Protein AF-A0A5B8XVP9-F1 (afdb_monomer)

Solvent-accessible surface area (backbone atoms only — not comparable to full-atom values): 4913 Å² total; per-residue (Å²): 139,90,83,89,81,95,70,60,66,69,57,51,53,53,49,40,53,54,23,54,76,71,77,44,49,53,69,54,53,53,49,53,51,51,36,50,74,72,47,74,61,44,68,69,58,53,50,50,51,50,52,51,50,56,74,76,40,91,74,79,71,80,84,64,78,87,53,84,68,64,82,56,66,91,76,123

Mean predicted aligned error: 11.29 Å

Organism: NCBI:txid2600177

Secondary structure (DSSP, 8-state):
--------HHHHHHHHHHHHHTTS-HHHHHHHHHHHHTT-S-HHHHHHHHHHHHHH-----TTPPPPGGGGGTT--

Structure (mmCIF, N/CA/C/O backbone):
data_AF-A0A5B8XVP9-F1
#
_entry.id   AF-A0A5B8XVP9-F1
#
loop_
_atom_site.group_PDB
_atom_site.id
_atom_site.type_symbol
_atom_site.label_atom_id
_atom_site.label_alt_id
_atom_site.label_comp_id
_atom_site.label_asym_id
_atom_site.label_entity_id
_atom_site.label_seq_id
_atom_site.pdbx_PDB_ins_code
_atom_site.Cartn_x
_atom_site.Cartn_y
_atom_site.Cartn_z
_atom_site.occupancy
_atom_site.B_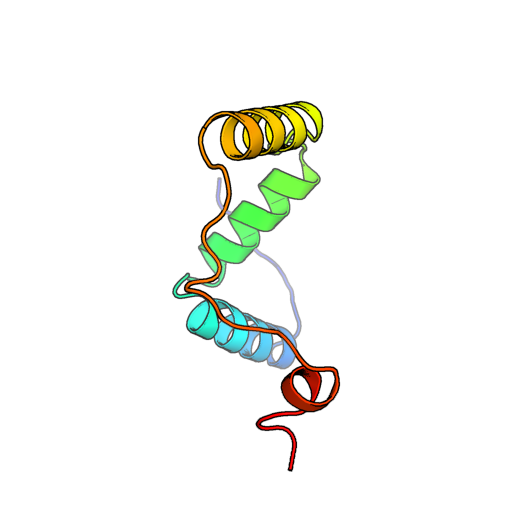iso_or_equiv
_atom_site.auth_seq_id
_atom_site.auth_comp_id
_atom_site.auth_asym_id
_atom_site.auth_atom_id
_atom_site.pdbx_PDB_model_num
ATOM 1 N N . MET A 1 1 ? -17.590 3.711 -3.357 1.00 77.56 1 MET A N 1
ATOM 2 C CA . MET A 1 1 ? -18.443 2.661 -2.754 1.00 77.56 1 MET A CA 1
ATOM 3 C C . MET A 1 1 ? -17.922 2.375 -1.351 1.00 77.56 1 MET A C 1
ATOM 5 O O . MET A 1 1 ? -16.708 2.405 -1.184 1.00 77.56 1 MET A O 1
ATOM 9 N N . ASN A 1 2 ? -18.792 2.141 -0.364 1.00 86.38 2 ASN A N 1
ATOM 10 C CA . ASN A 1 2 ? -18.372 1.830 1.009 1.00 86.38 2 ASN A CA 1
ATOM 11 C C . ASN A 1 2 ? -18.444 0.320 1.242 1.00 86.38 2 ASN A C 1
ATOM 13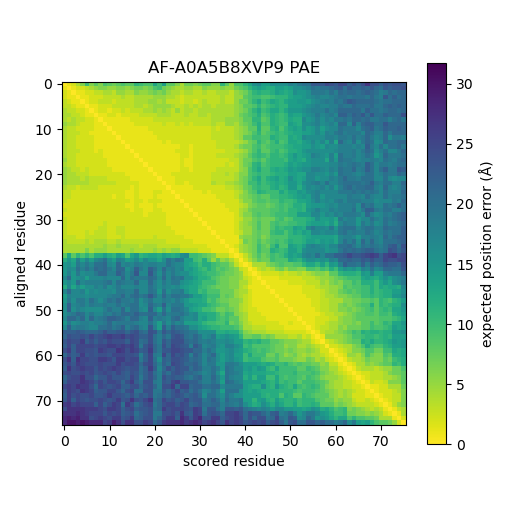 O O . ASN A 1 2 ? -19.423 -0.311 0.850 1.00 86.38 2 ASN A O 1
ATOM 17 N N . ILE A 1 3 ? -17.410 -0.240 1.870 1.00 86.69 3 ILE A N 1
ATOM 18 C CA . ILE A 1 3 ? -17.304 -1.666 2.190 1.00 86.69 3 ILE A CA 1
ATOM 19 C C . ILE A 1 3 ? -17.156 -1.792 3.706 1.00 86.69 3 ILE A C 1
ATOM 21 O O . ILE A 1 3 ? -16.357 -1.078 4.313 1.00 86.69 3 ILE A O 1
ATOM 25 N N . THR A 1 4 ? -17.912 -2.704 4.313 1.00 93.25 4 THR A N 1
ATOM 26 C CA . THR A 1 4 ? -17.753 -3.085 5.721 1.00 93.25 4 THR A CA 1
ATOM 27 C C . THR A 1 4 ? -17.067 -4.444 5.778 1.00 93.25 4 THR A C 1
ATOM 29 O O . THR A 1 4 ? -17.530 -5.394 5.154 1.00 93.25 4 THR A O 1
ATOM 32 N N . LEU A 1 5 ? -15.959 -4.533 6.513 1.00 89.31 5 LEU A N 1
ATOM 33 C CA . LEU A 1 5 ? -15.171 -5.754 6.676 1.00 89.31 5 LEU A CA 1
ATOM 34 C C . LEU A 1 5 ? -15.234 -6.224 8.129 1.00 89.31 5 LEU A C 1
ATOM 36 O O . LEU A 1 5 ? -14.920 -5.463 9.043 1.00 89.31 5 LEU A O 1
ATOM 40 N N . SER A 1 6 ? -15.599 -7.487 8.332 1.00 95.06 6 SER A N 1
ATOM 41 C CA . SER A 1 6 ? -15.434 -8.169 9.616 1.00 95.06 6 SER A CA 1
ATOM 42 C C . SER A 1 6 ? -14.033 -8.769 9.676 1.00 95.06 6 SER A C 1
ATOM 44 O O . SER A 1 6 ? -13.711 -9.680 8.919 1.00 95.06 6 SER A O 1
ATOM 46 N N . VAL A 1 7 ? -13.196 -8.238 10.561 1.00 93.25 7 VAL A N 1
ATOM 47 C CA . VAL A 1 7 ? -11.794 -8.634 10.736 1.00 93.25 7 VAL A CA 1
ATOM 48 C C . VAL A 1 7 ? -11.427 -8.608 12.213 1.00 93.25 7 VAL A C 1
ATOM 50 O O . VAL A 1 7 ? -12.022 -7.872 12.999 1.00 93.25 7 VAL A O 1
ATOM 53 N N . ASP A 1 8 ? -10.440 -9.421 12.579 1.00 97.00 8 ASP A N 1
ATOM 54 C CA . ASP A 1 8 ? -9.895 -9.456 13.933 1.00 97.00 8 ASP A CA 1
ATOM 55 C C . ASP A 1 8 ? -9.321 -8.088 14.356 1.00 97.00 8 ASP A C 1
ATOM 57 O O . ASP A 1 8 ? -8.634 -7.411 13.584 1.00 97.00 8 ASP A O 1
ATOM 61 N N . ALA A 1 9 ? -9.579 -7.682 15.601 1.00 94.50 9 ALA A N 1
ATOM 62 C CA . ALA A 1 9 ? -9.174 -6.372 16.106 1.00 94.50 9 ALA A CA 1
ATOM 63 C C . ALA A 1 9 ? -7.645 -6.217 16.196 1.00 94.50 9 ALA A C 1
ATOM 65 O O . ALA A 1 9 ? -7.117 -5.145 15.898 1.00 94.50 9 ALA A O 1
ATOM 66 N N . GLN A 1 10 ? -6.912 -7.281 16.541 1.00 96.50 10 GLN A N 1
ATOM 67 C CA . GLN A 1 10 ? -5.447 -7.226 16.601 1.00 96.50 10 GLN A CA 1
ATOM 68 C C . GLN A 1 10 ? -4.835 -7.112 15.203 1.00 96.50 10 GLN A C 1
ATOM 70 O O . GLN A 1 10 ? -3.788 -6.485 15.020 1.00 96.50 10 GLN A O 1
ATOM 75 N N . LEU A 1 11 ? -5.475 -7.708 14.195 1.00 95.81 11 LEU A N 1
ATOM 76 C CA . LEU A 1 11 ? -5.086 -7.522 12.801 1.00 95.81 11 LEU A CA 1
ATOM 77 C C . LEU A 1 11 ? -5.252 -6.062 12.360 1.00 95.81 11 LEU A C 1
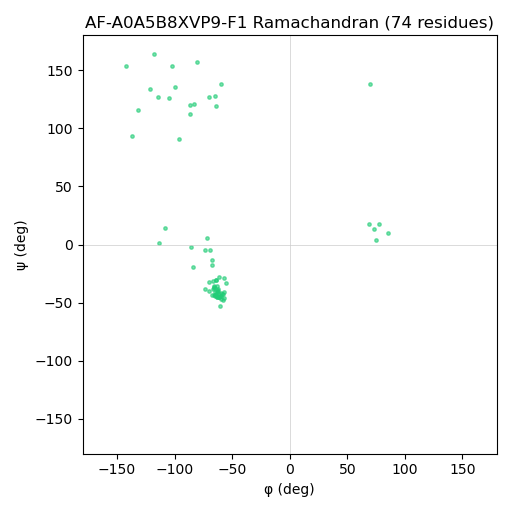ATOM 79 O O . LEU A 1 11 ? -4.333 -5.515 11.750 1.00 95.81 11 LEU A O 1
ATOM 83 N N . VAL A 1 12 ? -6.374 -5.422 12.705 1.00 96.12 12 VAL A N 1
ATOM 84 C CA . VAL A 1 12 ? -6.627 -4.008 12.372 1.00 96.12 12 VAL A CA 1
ATOM 85 C C . VAL A 1 12 ? -5.561 -3.100 12.979 1.00 96.12 12 VAL A C 1
ATOM 87 O O . VAL A 1 12 ? -5.028 -2.240 12.278 1.00 96.12 12 VAL A O 1
ATOM 90 N N . GLU A 1 13 ? -5.193 -3.310 14.242 1.00 97.00 13 GLU A N 1
ATOM 91 C CA . GLU A 1 13 ? -4.169 -2.488 14.895 1.00 97.00 13 GLU A CA 1
ATOM 92 C C . GLU A 1 13 ? -2.787 -2.652 14.260 1.00 97.00 13 GLU A C 1
ATOM 94 O O . GLU A 1 13 ? -2.112 -1.659 13.973 1.00 97.00 13 GLU A O 1
ATOM 99 N N . ARG A 1 14 ? -2.384 -3.886 13.940 1.00 96.94 14 ARG A N 1
ATOM 100 C CA . ARG A 1 14 ? -1.129 -4.123 13.211 1.00 96.94 14 ARG A CA 1
ATOM 101 C C . ARG A 1 14 ? -1.141 -3.451 11.840 1.00 96.94 14 ARG A C 1
ATOM 103 O O . ARG A 1 14 ? -0.177 -2.779 11.484 1.00 96.94 14 ARG A O 1
ATOM 110 N N . ALA A 1 15 ? -2.240 -3.562 11.096 1.00 96.25 15 ALA A N 1
ATOM 111 C CA . ALA A 1 15 ? -2.372 -2.919 9.792 1.00 96.25 15 ALA A CA 1
ATOM 112 C C . ALA A 1 15 ? -2.302 -1.383 9.893 1.00 96.25 15 ALA A C 1
ATOM 114 O O . ALA A 1 15 ? -1.645 -0.743 9.072 1.00 96.25 15 ALA A O 1
ATOM 115 N N . ARG A 1 16 ? -2.896 -0.777 10.933 1.00 96.44 16 ARG A N 1
ATOM 116 C CA . ARG A 1 16 ? -2.772 0.670 11.195 1.00 96.44 16 ARG A CA 1
ATOM 117 C C . ARG A 1 16 ? -1.335 1.092 11.466 1.00 96.44 16 ARG A C 1
ATOM 119 O O . ARG A 1 16 ? -0.921 2.140 10.974 1.00 96.44 16 ARG A O 1
ATOM 126 N N . GLN A 1 17 ? -0.581 0.307 12.234 1.00 97.62 17 GLN A N 1
ATOM 127 C CA . GLN A 1 17 ? 0.828 0.604 12.500 1.00 97.62 17 GLN A CA 1
ATOM 128 C C . GLN A 1 17 ? 1.651 0.603 11.210 1.00 97.62 17 GLN A C 1
ATOM 130 O O . GLN A 1 17 ? 2.408 1.544 10.977 1.00 97.62 17 GLN A O 1
ATOM 135 N N . VAL A 1 18 ? 1.449 -0.396 10.347 1.00 97.00 18 VAL A N 1
ATOM 136 C CA . VAL A 1 18 ? 2.128 -0.474 9.044 1.00 97.00 18 VAL A CA 1
ATOM 137 C C . VAL A 1 18 ? 1.730 0.700 8.145 1.00 97.00 18 VAL A C 1
ATOM 139 O O . VAL A 1 18 ? 2.599 1.355 7.578 1.00 97.00 18 VAL A O 1
ATOM 142 N N . ALA A 1 19 ? 0.439 1.031 8.061 1.00 95.94 19 ALA A N 1
ATOM 143 C CA . ALA A 1 19 ? -0.030 2.167 7.265 1.00 95.94 19 ALA A CA 1
ATOM 144 C C . ALA A 1 19 ? 0.588 3.491 7.744 1.00 95.94 19 ALA A C 1
ATOM 146 O O . ALA A 1 19 ? 1.078 4.280 6.938 1.00 95.94 19 ALA A O 1
ATOM 147 N N . LYS A 1 20 ? 0.684 3.684 9.067 1.00 95.81 20 LYS A N 1
ATOM 148 C CA . LYS A 1 20 ? 1.330 4.856 9.668 1.00 95.81 20 LYS A CA 1
ATOM 149 C C . LYS A 1 20 ? 2.822 4.940 9.333 1.00 95.81 20 LYS A C 1
ATOM 151 O O . LYS A 1 20 ? 3.307 6.037 9.075 1.00 95.81 20 LYS A O 1
ATOM 156 N N . GLN A 1 21 ? 3.539 3.815 9.316 1.00 96.25 21 GLN A N 1
ATOM 157 C CA . GLN A 1 21 ? 4.949 3.772 8.897 1.00 96.25 21 GLN A CA 1
ATOM 158 C C . GLN A 1 21 ? 5.129 4.157 7.421 1.00 96.25 21 GLN A C 1
ATOM 160 O O . GLN A 1 21 ? 6.143 4.747 7.069 1.00 96.25 21 GLN A O 1
ATOM 165 N N . GLN A 1 22 ? 4.134 3.868 6.579 1.00 92.62 22 GLN A N 1
ATOM 166 C CA . GLN A 1 22 ? 4.097 4.253 5.163 1.00 92.62 22 GLN A CA 1
ATOM 167 C C . GLN A 1 22 ? 3.526 5.665 4.929 1.00 92.62 22 GLN A C 1
ATOM 169 O O . GLN A 1 22 ? 3.460 6.115 3.791 1.00 92.62 22 GLN A O 1
ATOM 174 N N . GLY A 1 23 ? 3.100 6.369 5.986 1.00 95.69 23 GLY A N 1
ATOM 175 C CA . GLY A 1 23 ? 2.515 7.709 5.888 1.00 95.69 23 GLY A CA 1
ATOM 176 C C . GLY A 1 23 ? 1.089 7.757 5.324 1.00 95.69 23 GLY A C 1
ATOM 177 O O . GLY A 1 23 ? 0.614 8.846 5.013 1.00 95.69 23 GLY A O 1
ATOM 178 N N . ILE A 1 24 ? 0.396 6.618 5.218 1.00 96.81 24 ILE A N 1
ATOM 179 C CA . ILE A 1 24 ? -0.954 6.513 4.639 1.00 96.81 24 ILE A CA 1
ATOM 180 C C . ILE A 1 24 ? -1.987 6.026 5.659 1.00 96.81 24 ILE A C 1
ATOM 182 O O . ILE A 1 24 ? -1.664 5.493 6.725 1.00 96.81 24 ILE A O 1
ATOM 186 N N . SER A 1 25 ? -3.272 6.201 5.345 1.00 96.75 25 SER A N 1
ATOM 187 C CA . SER A 1 25 ? -4.355 5.673 6.186 1.00 96.75 25 SER A CA 1
ATOM 188 C C . SER A 1 25 ? -4.613 4.181 5.929 1.00 96.75 25 SER A C 1
ATOM 190 O O . SER A 1 25 ? -4.353 3.666 4.844 1.00 96.75 25 SER A O 1
ATOM 192 N N . LEU A 1 26 ? -5.210 3.477 6.901 1.00 94.94 26 LEU A N 1
ATOM 193 C CA . LEU A 1 26 ? -5.628 2.080 6.707 1.00 94.94 26 LEU A CA 1
ATOM 194 C C . LEU A 1 26 ? -6.600 1.927 5.523 1.00 94.94 26 LEU A C 1
ATOM 196 O O . LEU A 1 26 ? -6.485 0.987 4.746 1.00 94.94 26 LEU A O 1
ATOM 200 N N . ASN A 1 27 ? -7.545 2.858 5.365 1.00 94.25 27 ASN A N 1
ATOM 201 C CA . ASN A 1 27 ? -8.508 2.811 4.262 1.00 94.25 27 ASN A CA 1
ATOM 202 C C . ASN A 1 27 ? -7.834 2.997 2.900 1.00 94.25 27 ASN A C 1
ATOM 204 O O . ASN A 1 27 ? -8.245 2.379 1.923 1.00 94.25 27 ASN A O 1
ATOM 208 N N . GLU A 1 28 ? -6.815 3.850 2.833 1.00 94.62 28 GLU A N 1
ATOM 209 C CA . GLU A 1 28 ? -6.018 4.059 1.627 1.00 94.62 28 GLU A CA 1
ATOM 210 C C . GLU A 1 28 ? -5.190 2.821 1.287 1.00 94.62 28 GLU A C 1
ATOM 212 O O . GLU A 1 28 ? -5.234 2.360 0.154 1.00 94.62 28 GLU A O 1
ATOM 217 N N . MET A 1 29 ? -4.557 2.194 2.282 1.00 94.50 29 MET A N 1
ATOM 218 C CA . MET A 1 29 ? -3.868 0.914 2.105 1.00 94.50 29 MET A CA 1
ATOM 219 C C . MET A 1 29 ? -4.804 -0.181 1.566 1.00 94.50 29 MET A C 1
ATOM 221 O O . MET A 1 29 ? -4.449 -0.882 0.620 1.00 94.50 29 MET A O 1
ATOM 225 N N . VAL A 1 30 ? -6.010 -0.314 2.132 1.00 93.94 30 VAL A N 1
ATOM 226 C CA . VAL A 1 30 ? -7.017 -1.281 1.654 1.00 93.94 30 VAL A CA 1
ATOM 227 C C . VAL A 1 30 ? -7.447 -0.961 0.222 1.00 93.94 30 VAL A C 1
ATOM 229 O O . VAL A 1 30 ? -7.581 -1.876 -0.587 1.00 93.94 30 VAL A O 1
ATOM 232 N N . ARG A 1 31 ? -7.639 0.322 -0.111 1.00 92.00 31 ARG A N 1
ATOM 233 C CA . ARG A 1 31 ? -7.971 0.746 -1.476 1.00 92.00 31 ARG A CA 1
ATOM 234 C C . ARG A 1 31 ? -6.867 0.352 -2.451 1.00 92.00 31 ARG A C 1
ATOM 236 O O . ARG A 1 31 ? -7.168 -0.346 -3.409 1.00 92.00 31 ARG A O 1
ATOM 243 N N . ASN A 1 32 ? -5.619 0.717 -2.168 1.00 90.69 32 ASN A N 1
ATOM 244 C CA . ASN A 1 32 ? -4.477 0.407 -3.027 1.00 90.69 32 ASN A CA 1
ATOM 245 C C . ASN A 1 32 ? -4.343 -1.105 -3.242 1.00 90.69 32 ASN A C 1
ATOM 247 O O . ASN A 1 32 ? -4.163 -1.558 -4.367 1.00 90.69 32 ASN A O 1
ATOM 251 N N . TYR A 1 33 ? -4.516 -1.901 -2.181 1.00 90.50 33 TYR A N 1
ATOM 252 C CA . TYR A 1 33 ? -4.482 -3.357 -2.290 1.00 90.50 33 TYR A CA 1
ATOM 253 C C . TYR A 1 33 ? -5.589 -3.900 -3.202 1.00 90.50 33 TYR A C 1
ATOM 255 O O . TYR A 1 33 ? -5.325 -4.738 -4.060 1.00 90.50 33 TYR A O 1
ATOM 263 N N . LEU A 1 34 ? -6.822 -3.403 -3.060 1.00 91.00 34 LEU A N 1
ATOM 264 C CA . LEU A 1 34 ? -7.926 -3.792 -3.939 1.00 91.00 34 LEU A CA 1
ATOM 265 C C . LEU A 1 34 ? -7.678 -3.381 -5.393 1.00 91.00 34 LEU A C 1
ATOM 267 O O . LEU A 1 34 ? -8.031 -4.144 -6.283 1.00 91.00 34 LEU A O 1
ATOM 271 N N . GLN A 1 35 ? -7.047 -2.233 -5.641 1.00 88.12 35 GLN A N 1
ATOM 272 C CA . GLN A 1 35 ? -6.664 -1.799 -6.989 1.00 88.12 35 GLN A CA 1
ATOM 273 C C . GLN A 1 35 ? -5.605 -2.722 -7.599 1.00 88.12 35 GLN A C 1
ATOM 275 O O . GLN A 1 35 ? -5.749 -3.148 -8.743 1.00 88.12 35 GLN A O 1
ATOM 280 N N . THR A 1 36 ? -4.589 -3.114 -6.824 1.00 85.31 36 THR A N 1
ATOM 281 C CA . THR A 1 36 ? -3.605 -4.117 -7.256 1.00 85.31 36 THR A CA 1
ATOM 282 C C . THR A 1 36 ? -4.275 -5.454 -7.577 1.00 85.31 36 THR A C 1
ATOM 284 O O . THR A 1 36 ? -4.014 -6.028 -8.629 1.00 85.31 36 THR A O 1
ATOM 287 N N . VAL A 1 37 ? -5.169 -5.944 -6.710 1.00 86.94 37 VAL A N 1
ATOM 288 C CA . VAL A 1 37 ? -5.889 -7.214 -6.927 1.00 86.94 37 VAL A 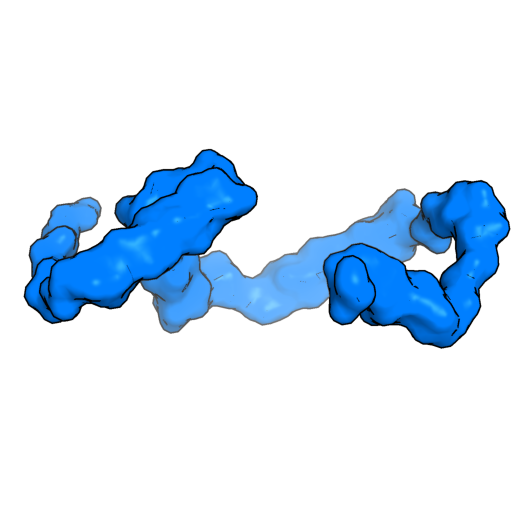CA 1
ATOM 289 C C . VAL A 1 37 ? -6.836 -7.137 -8.127 1.00 86.94 37 VAL A C 1
ATOM 291 O O . VAL A 1 37 ? -6.959 -8.106 -8.871 1.00 86.94 37 VAL A O 1
ATOM 294 N N . ALA A 1 38 ? -7.487 -5.993 -8.335 1.00 85.75 38 ALA A N 1
ATOM 295 C CA . ALA A 1 38 ? -8.355 -5.752 -9.484 1.00 85.75 38 ALA A CA 1
ATOM 296 C C . ALA A 1 38 ? -7.579 -5.551 -10.799 1.00 85.75 38 ALA A C 1
ATOM 298 O O . ALA A 1 38 ? -8.204 -5.440 -11.851 1.00 85.75 38 ALA A O 1
ATOM 299 N N . GLY A 1 39 ? -6.242 -5.521 -10.752 1.00 70.88 39 GLY A N 1
ATOM 300 C CA . GLY A 1 39 ? -5.395 -5.346 -11.928 1.00 70.88 39 GLY A CA 1
ATOM 301 C C . GLY A 1 39 ? -5.322 -3.906 -12.438 1.00 70.88 39 GLY A C 1
ATOM 302 O O . GLY A 1 39 ? -4.902 -3.700 -13.571 1.00 70.88 39 GLY A O 1
ATOM 303 N N . GLU A 1 40 ? -5.694 -2.903 -11.629 1.00 65.19 40 GLU A N 1
ATOM 304 C CA . GLU A 1 40 ? -5.485 -1.488 -11.991 1.00 65.19 40 GLU A CA 1
ATOM 305 C C . GLU A 1 40 ? -3.993 -1.113 -12.021 1.00 65.19 40 GLU A C 1
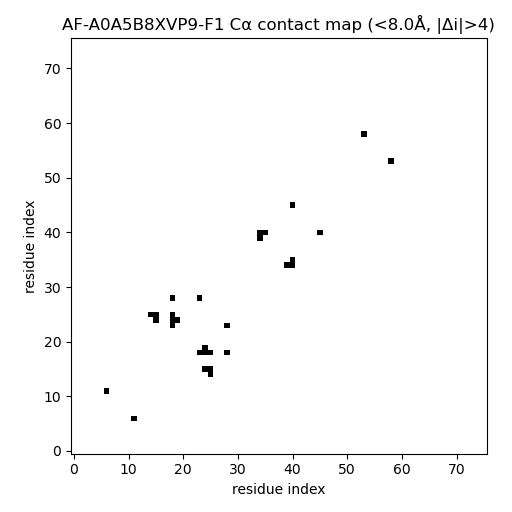ATOM 307 O O . GLU A 1 40 ? -3.623 -0.125 -12.645 1.00 65.19 40 GLU A O 1
ATOM 312 N N . VAL A 1 41 ? -3.125 -1.920 -11.402 1.00 63.44 41 VAL A N 1
ATOM 313 C CA . VAL A 1 41 ? -1.679 -1.889 -11.650 1.00 63.44 41 VAL A CA 1
ATOM 31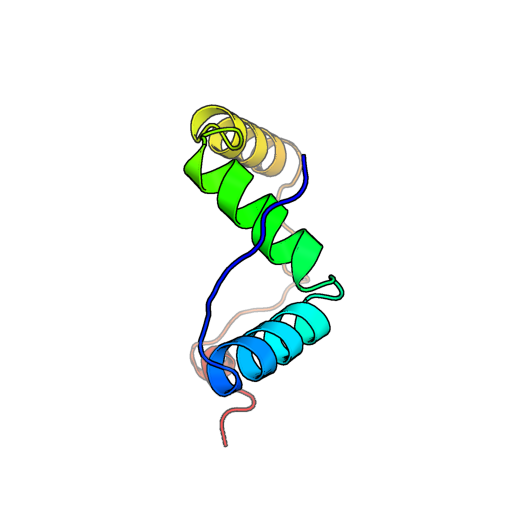4 C C . VAL A 1 41 ? -1.368 -2.970 -12.681 1.00 63.44 41 VAL A C 1
ATOM 316 O O . VAL A 1 41 ? -1.150 -4.131 -12.332 1.00 63.44 41 VAL A O 1
ATOM 319 N N . ASN A 1 42 ? -1.398 -2.605 -13.961 1.00 70.38 42 ASN A N 1
ATOM 320 C CA . ASN A 1 42 ? -0.996 -3.506 -15.033 1.00 70.38 42 ASN A CA 1
ATOM 321 C C . ASN A 1 42 ? 0.528 -3.714 -14.960 1.00 70.38 42 ASN A C 1
ATOM 323 O O . ASN A 1 42 ? 1.291 -2.749 -14.939 1.00 70.38 42 ASN A O 1
ATOM 327 N N . GLY A 1 43 ? 0.984 -4.970 -14.926 1.00 76.94 43 GLY A N 1
ATOM 328 C CA . GLY A 1 43 ? 2.413 -5.296 -14.927 1.00 76.94 43 GLY A CA 1
ATOM 329 C C . GLY A 1 43 ? 3.162 -4.672 -16.108 1.00 76.94 43 GLY A C 1
ATOM 330 O O . GLY A 1 43 ? 4.297 -4.234 -15.940 1.00 76.94 43 GLY A O 1
ATOM 331 N N . ASP A 1 44 ? 2.501 -4.531 -17.258 1.00 78.44 44 ASP A N 1
ATOM 332 C CA . ASP A 1 44 ? 3.067 -3.873 -18.438 1.00 78.44 44 ASP A CA 1
ATOM 333 C C . ASP A 1 44 ? 3.292 -2.371 -18.216 1.00 78.44 44 ASP A C 1
ATOM 335 O O . ASP A 1 44 ? 4.224 -1.795 -18.775 1.00 78.44 44 ASP A O 1
ATOM 339 N N . ASP A 1 45 ? 2.458 -1.720 -17.400 1.00 78.31 45 ASP A N 1
ATOM 340 C CA . ASP A 1 45 ? 2.634 -0.308 -17.049 1.00 78.31 45 ASP A CA 1
ATOM 341 C C . ASP A 1 45 ? 3.810 -0.130 -16.078 1.00 78.31 45 ASP A C 1
ATOM 343 O O . ASP A 1 45 ? 4.601 0.796 -16.245 1.00 78.31 45 ASP A O 1
ATOM 347 N N . VAL A 1 46 ? 3.987 -1.061 -15.133 1.00 83.88 46 VAL A N 1
ATOM 348 C CA . VAL A 1 46 ? 5.136 -1.078 -14.207 1.00 83.88 46 VAL A CA 1
ATOM 349 C C . VAL A 1 46 ? 6.449 -1.316 -14.952 1.00 83.88 46 VAL A C 1
ATOM 351 O O . VAL A 1 46 ? 7.441 -0.638 -14.689 1.00 83.88 46 VAL A O 1
ATOM 354 N N . VAL A 1 47 ? 6.472 -2.267 -15.891 1.00 86.81 47 VAL A N 1
ATOM 355 C CA . VAL A 1 47 ? 7.658 -2.532 -16.720 1.00 86.81 47 VAL A CA 1
ATOM 356 C C . VAL A 1 47 ? 8.012 -1.300 -17.548 1.00 86.81 47 VAL A C 1
ATOM 358 O O . VAL A 1 47 ? 9.168 -0.889 -17.551 1.00 86.81 47 VAL A O 1
ATOM 361 N N . ARG A 1 48 ? 7.019 -0.654 -18.167 1.00 87.25 48 ARG A N 1
ATOM 362 C CA . ARG A 1 48 ? 7.230 0.568 -18.954 1.00 87.25 48 ARG A CA 1
ATOM 363 C C . ARG A 1 48 ? 7.771 1.722 -18.110 1.00 87.25 48 ARG A C 1
ATOM 365 O O . ARG A 1 48 ? 8.637 2.464 -18.564 1.00 87.25 48 ARG A O 1
ATOM 372 N N . GLU A 1 49 ? 7.273 1.887 -16.886 1.00 88.12 49 GLU A N 1
ATOM 373 C CA . GLU A 1 49 ? 7.795 2.887 -15.950 1.00 88.12 49 GLU A CA 1
ATOM 374 C C . GLU A 1 49 ? 9.253 2.593 -15.565 1.00 88.12 49 GLU A C 1
ATOM 376 O O . GLU A 1 49 ? 10.084 3.501 -15.560 1.00 88.12 49 GLU A O 1
ATOM 381 N N . LEU A 1 50 ? 9.593 1.327 -15.307 1.00 89.62 50 LEU A N 1
ATOM 382 C CA . LEU A 1 50 ? 10.968 0.913 -15.017 1.00 89.62 50 LEU A CA 1
ATOM 383 C C . LEU A 1 50 ? 11.915 1.160 -16.195 1.00 89.62 50 LEU A C 1
ATOM 385 O O . LEU A 1 50 ? 13.008 1.686 -15.984 1.00 89.62 50 LEU A O 1
ATOM 389 N N . GLU A 1 51 ? 11.498 0.829 -17.418 1.00 92.25 51 GLU A N 1
ATOM 390 C CA . GLU A 1 51 ? 12.266 1.103 -18.638 1.00 92.25 51 GLU A CA 1
ATOM 391 C C . GLU A 1 51 ? 12.541 2.604 -18.785 1.00 92.25 51 GLU A C 1
ATOM 393 O O . GLU A 1 51 ? 13.695 3.005 -18.940 1.00 92.25 51 GLU A O 1
ATOM 398 N N . LEU A 1 52 ? 11.514 3.446 -18.618 1.00 91.56 52 LEU A N 1
ATOM 399 C CA . LEU A 1 52 ? 11.666 4.903 -18.649 1.00 91.56 52 LEU A CA 1
ATOM 400 C C . LEU A 1 52 ? 12.639 5.405 -17.579 1.00 91.56 52 LEU A C 1
ATOM 402 O O . LEU A 1 52 ? 13.457 6.285 -17.855 1.00 91.56 52 LEU A O 1
ATOM 406 N N . LEU A 1 53 ? 12.572 4.873 -16.357 1.00 90.88 53 LEU A N 1
ATOM 407 C CA . LEU A 1 53 ? 13.483 5.253 -15.276 1.00 90.88 53 LEU A CA 1
ATOM 408 C C . LEU A 1 53 ? 14.931 4.859 -15.586 1.00 90.88 53 LEU A C 1
ATOM 410 O O . LEU A 1 53 ? 15.828 5.666 -15.344 1.00 90.88 53 LEU A O 1
ATOM 414 N N . TRP A 1 54 ? 15.166 3.672 -16.150 1.00 89.69 54 TRP A N 1
ATOM 415 C CA . TRP A 1 54 ? 16.502 3.228 -16.561 1.00 89.69 54 TRP A CA 1
ATOM 416 C C . TRP A 1 54 ? 17.070 4.040 -17.724 1.00 89.69 54 TRP A C 1
ATOM 418 O O . TRP A 1 54 ? 18.260 4.347 -17.724 1.00 89.69 54 TRP A O 1
ATOM 428 N N . GLU A 1 55 ? 16.237 4.421 -18.691 1.00 90.44 55 GLU A N 1
ATOM 429 C CA . GLU A 1 55 ? 16.662 5.265 -19.811 1.00 90.44 55 GLU A CA 1
ATOM 430 C C . GLU A 1 55 ? 16.957 6.704 -19.372 1.00 90.44 55 GLU A C 1
ATOM 432 O O . GLU A 1 55 ? 17.918 7.320 -19.835 1.00 90.44 55 GLU A O 1
ATOM 437 N N . SER A 1 56 ? 16.140 7.251 -18.468 1.00 89.62 56 SER A N 1
ATOM 438 C CA . SER A 1 56 ? 16.252 8.646 -18.026 1.00 89.62 56 SER A CA 1
ATOM 439 C C . SER A 1 56 ? 17.267 8.866 -16.904 1.00 89.62 56 SER A C 1
ATOM 441 O O . SER A 1 56 ? 17.726 9.99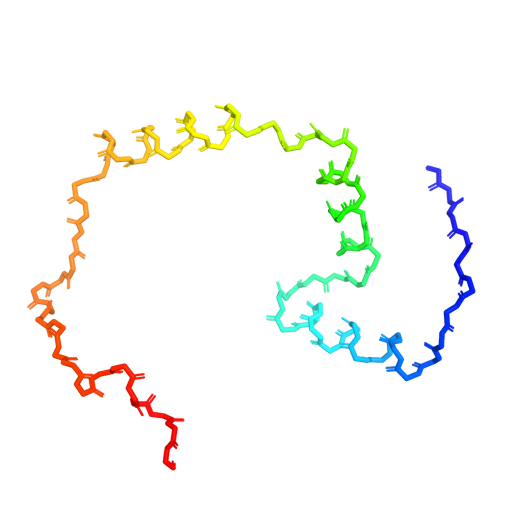5 -16.716 1.00 89.62 56 SER A O 1
ATOM 443 N N . HIS A 1 57 ? 17.653 7.818 -16.169 1.00 83.06 57 HIS A N 1
ATOM 444 C CA . HIS A 1 57 ? 18.567 7.924 -15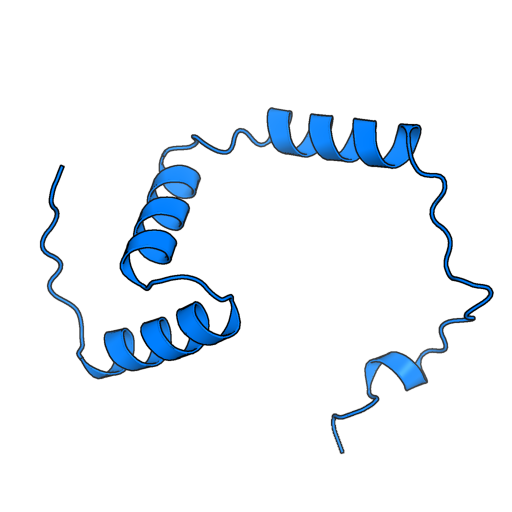.035 1.00 83.06 57 HIS A CA 1
ATOM 445 C C . HIS A 1 57 ? 19.677 6.872 -15.112 1.00 83.06 57 HIS A C 1
ATOM 447 O O . HIS A 1 57 ? 19.451 5.685 -14.912 1.00 83.06 57 HIS A O 1
ATOM 453 N N . ALA A 1 58 ? 20.926 7.322 -15.253 1.00 79.44 58 ALA A N 1
ATOM 454 C CA . ALA A 1 58 ? 22.101 6.441 -15.243 1.00 79.44 58 ALA A CA 1
ATOM 455 C C . ALA A 1 58 ? 22.414 5.814 -13.863 1.00 79.44 58 ALA A C 1
ATOM 457 O O . ALA A 1 58 ? 23.329 5.002 -13.742 1.00 79.44 58 ALA A O 1
ATOM 458 N N . GLY A 1 59 ? 21.672 6.200 -12.816 1.00 73.38 59 GLY A N 1
ATOM 459 C CA . GLY A 1 59 ? 21.986 5.884 -11.426 1.00 73.38 59 GLY A CA 1
ATOM 460 C C . GLY A 1 59 ? 23.228 6.641 -10.936 1.00 73.38 59 GLY A C 1
ATOM 461 O O . GLY A 1 59 ? 24.229 6.775 -11.632 1.00 73.38 59 GLY A O 1
ATOM 462 N N . HIS A 1 60 ? 23.185 7.166 -9.712 1.00 77.50 60 HIS A N 1
ATOM 463 C CA . HIS A 1 60 ? 24.337 7.846 -9.119 1.00 77.50 60 HIS A CA 1
ATOM 464 C C . HIS A 1 60 ? 24.501 7.416 -7.664 1.00 77.50 60 HIS A C 1
ATOM 466 O O . HIS A 1 60 ? 23.932 8.009 -6.751 1.00 77.50 60 HIS A O 1
ATOM 472 N N . SER A 1 61 ? 25.325 6.394 -7.427 1.00 75.25 61 SER A N 1
ATOM 473 C CA . SER A 1 61 ? 25.593 5.874 -6.078 1.00 75.25 61 SER A CA 1
ATOM 474 C C . SER A 1 61 ? 26.464 6.802 -5.216 1.00 75.25 61 SER A C 1
ATOM 476 O O . SER A 1 61 ? 26.870 6.417 -4.125 1.00 75.25 61 SER A O 1
ATOM 478 N N . GLY A 1 62 ? 26.807 8.007 -5.687 1.00 80.81 62 GLY A N 1
ATOM 479 C CA . GLY A 1 62 ? 27.572 8.980 -4.894 1.00 80.81 62 GLY A CA 1
ATOM 480 C C . GLY A 1 62 ? 29.024 8.574 -4.643 1.00 80.81 62 GLY A C 1
ATOM 481 O O . GLY A 1 62 ? 29.635 9.074 -3.709 1.00 80.81 62 GLY A O 1
ATOM 482 N N . GLY A 1 63 ? 29.557 7.624 -5.419 1.00 82.25 63 GLY A N 1
ATOM 483 C CA . GLY A 1 63 ? 30.851 6.996 -5.141 1.00 82.25 63 GLY A CA 1
ATOM 484 C C . GLY A 1 63 ? 30.824 5.983 -3.990 1.00 82.25 63 GLY A C 1
ATOM 485 O O . GLY A 1 63 ? 31.873 5.434 -3.652 1.00 82.25 63 GLY A O 1
ATOM 486 N N . LYS A 1 64 ? 29.651 5.693 -3.402 1.00 81.12 64 LYS A N 1
ATOM 487 C CA . LYS A 1 64 ? 29.513 4.667 -2.365 1.00 81.12 64 LYS A CA 1
ATOM 488 C C . LYS A 1 64 ? 29.834 3.298 -2.958 1.00 81.12 64 LYS A C 1
ATOM 490 O O . LYS A 1 64 ? 29.167 2.829 -3.880 1.00 81.12 64 LYS A O 1
ATOM 495 N N . ARG A 1 65 ? 30.860 2.655 -2.406 1.00 81.12 65 ARG A N 1
ATOM 496 C CA . ARG A 1 65 ? 31.124 1.233 -2.614 1.00 81.12 65 ARG A CA 1
ATOM 497 C C . ARG A 1 65 ? 30.305 0.485 -1.574 1.00 81.12 65 ARG A C 1
ATOM 499 O O . ARG A 1 65 ? 30.445 0.767 -0.393 1.00 81.12 65 ARG A O 1
ATOM 506 N N . PHE A 1 66 ? 29.410 -0.380 -2.031 1.00 82.25 66 PHE A N 1
ATOM 507 C CA . PHE A 1 66 ? 28.643 -1.234 -1.136 1.00 82.25 66 PHE A CA 1
ATOM 508 C C . PHE A 1 66 ? 29.491 -2.448 -0.788 1.00 82.25 66 PHE A C 1
ATOM 510 O O . PHE A 1 66 ? 29.888 -3.197 -1.686 1.00 82.25 66 PHE A O 1
ATOM 517 N N . ASP A 1 67 ? 29.749 -2.639 0.497 1.00 86.69 67 ASP A N 1
ATOM 518 C CA . ASP A 1 67 ? 30.393 -3.839 1.012 1.00 86.69 67 ASP A CA 1
ATOM 519 C C . ASP A 1 67 ? 29.347 -4.762 1.639 1.00 86.69 67 ASP A C 1
ATOM 521 O O . ASP A 1 67 ? 28.283 -4.346 2.096 1.00 86.69 67 ASP A O 1
ATOM 525 N N . ARG A 1 68 ? 29.634 -6.067 1.662 1.00 81.56 68 ARG A N 1
ATOM 526 C CA . ARG A 1 68 ? 28.690 -7.078 2.170 1.00 81.56 68 ARG A CA 1
ATOM 527 C C . ARG A 1 68 ? 28.263 -6.815 3.622 1.00 81.56 68 ARG A C 1
ATOM 529 O O . ARG A 1 68 ? 27.164 -7.204 4.008 1.00 81.56 68 ARG A O 1
ATOM 536 N N . SER A 1 69 ? 29.123 -6.185 4.417 1.00 83.25 69 SER A N 1
ATOM 537 C CA . SER A 1 69 ? 28.846 -5.792 5.801 1.00 83.25 69 SER A CA 1
ATOM 538 C C . SER A 1 69 ? 27.727 -4.756 5.924 1.00 83.25 69 SER A C 1
ATOM 540 O O . SER A 1 69 ? 26.978 -4.814 6.897 1.00 83.25 69 SER A O 1
ATOM 542 N N . ASP A 1 70 ? 27.553 -3.882 4.928 1.00 84.44 70 ASP A N 1
ATOM 543 C CA . ASP A 1 70 ? 26.550 -2.805 4.943 1.00 84.44 70 ASP A CA 1
ATOM 544 C C . ASP A 1 70 ? 25.120 -3.361 5.032 1.00 84.44 70 ASP A C 1
ATOM 546 O O . ASP A 1 70 ? 24.224 -2.733 5.588 1.00 84.44 70 ASP A O 1
ATOM 550 N N . ALA A 1 71 ? 24.896 -4.582 4.534 1.00 81.81 71 ALA A 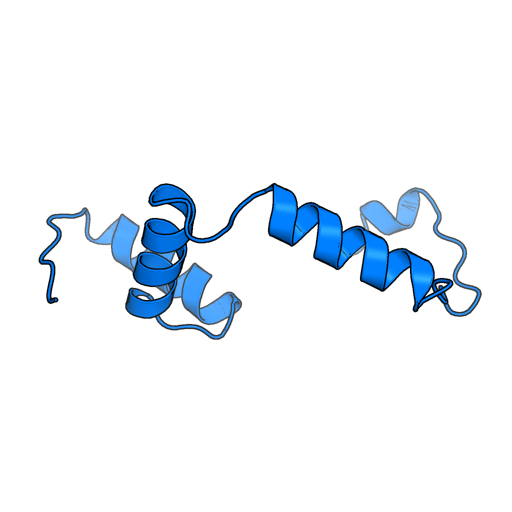N 1
ATOM 551 C CA . ALA A 1 71 ? 23.595 -5.251 4.572 1.00 81.81 71 ALA A CA 1
ATOM 552 C C . ALA A 1 71 ? 23.124 -5.629 5.993 1.00 81.81 71 ALA A C 1
ATOM 554 O O . ALA A 1 71 ? 21.963 -6.004 6.182 1.00 81.81 71 ALA A O 1
ATOM 555 N N . TYR A 1 72 ? 24.017 -5.570 6.983 1.00 83.62 72 TYR A N 1
ATOM 556 C CA . TYR A 1 72 ? 23.748 -5.935 8.375 1.00 83.62 72 TYR A CA 1
ATOM 557 C C . TYR A 1 72 ? 23.815 -4.734 9.330 1.00 83.62 72 TYR A C 1
ATOM 559 O O . TYR A 1 72 ? 23.622 -4.900 10.536 1.00 83.62 72 TYR A O 1
ATOM 567 N N . GLU A 1 73 ? 24.070 -3.531 8.812 1.00 76.75 73 GLU A N 1
ATOM 568 C CA . GLU A 1 73 ? 24.146 -2.312 9.614 1.00 76.75 73 GLU A CA 1
ATOM 569 C C . GLU A 1 73 ? 22.770 -1.998 10.242 1.00 76.75 73 GLU A C 1
ATOM 571 O O . GLU A 1 73 ? 21.741 -2.009 9.566 1.00 76.75 73 GLU A O 1
ATOM 576 N N . GLY A 1 74 ? 22.728 -1.786 11.564 1.00 67.62 74 GLY A N 1
ATOM 577 C CA . GLY A 1 74 ? 21.487 -1.536 12.317 1.00 67.62 74 GLY A CA 1
ATOM 578 C C . GLY A 1 74 ? 20.715 -2.781 12.783 1.00 67.62 74 GLY A C 1
ATOM 579 O O . GLY A 1 74 ? 19.583 -2.652 13.248 1.00 67.62 74 GLY A O 1
ATOM 580 N N . ARG A 1 75 ? 21.301 -3.983 12.671 1.00 68.19 75 ARG A N 1
ATOM 581 C CA . ARG A 1 75 ? 20.733 -5.250 13.183 1.00 68.19 75 ARG A CA 1
ATOM 582 C C . ARG A 1 75 ? 21.458 -5.832 14.414 1.00 68.19 75 ARG A C 1
ATOM 584 O O . ARG A 1 75 ? 21.228 -6.998 14.731 1.00 68.19 75 ARG A O 1
ATOM 591 N N . LEU A 1 76 ? 22.307 -5.047 15.087 1.00 55.06 76 LEU A N 1
ATOM 592 C CA . LEU A 1 76 ? 22.993 -5.403 16.342 1.00 55.06 76 LEU A CA 1
ATOM 593 C C . LEU A 1 76 ? 22.434 -4.614 17.526 1.00 55.06 76 LEU A C 1
ATOM 595 O O . LEU A 1 76 ? 22.213 -3.396 17.347 1.00 55.06 76 LEU A O 1
#

Nearest PDB structures (foldseek):
  8pzv-assembly1_F  TM=4.695E-01  e=5.280E+00  Escherichia coli

Foldseek 3Di:
DDDDDDDDPVVVVVLQVVCVVVVHGSVVVVVVVVCVVVCVPPVVVVVVVVVVCVVVDVDDPVPDDDDPVVVCPPVD

Sequence (76 aa):
MNITLSVDAQLVERARQVAKQQGISLNEMVRNYLQTVAGEVNGDDVVRELELLWESHAGHSGGKRFDRSDAYEGRL

InterPro domains:
  IPR045944 Protein of unknown function DUF6364 [PF19891] (3-53)

Radius of gyration: 18.71 Å; Cα contacts (8 Å, |Δi|>4): 15; chains: 1; bounding box: 50×18×36 Å

pLDDT: mean 86.63, std 9.33, range [55.06, 97.62]